Protein AF-A0A482ZW95-F1 (afdb_monomer_lite)

Foldseek 3Di:
DQLLVVLVVLLVVLLPDPAQPCPPCPLLVVLVVLLVVLVVVCVVPVDVVSVVVNVSSVSSSVSSVVSNCVRVPPPPPPPPDDD

Secondary structure (DSSP, 8-state):
--HHHHHHH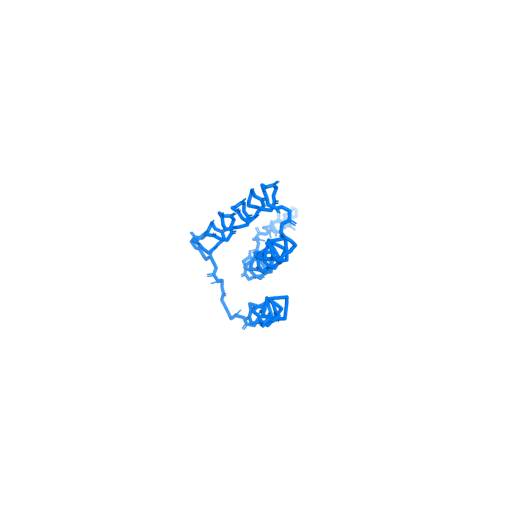HHHHHTT-SS-S-TTSHHHHHHHHHHHHHHHHHHHH--HHHHHHHHHHHHHHHHHHHHHHHHS-----------

Structure (mmCIF, N/CA/C/O backbone):
data_AF-A0A482ZW95-F1
#
_entry.id   AF-A0A482ZW95-F1
#
loop_
_atom_site.group_PDB
_atom_site.id
_atom_site.type_symbol
_atom_site.label_atom_id
_atom_site.label_alt_id
_atom_site.label_comp_id
_atom_site.label_asym_id
_atom_site.label_entity_id
_atom_site.label_seq_id
_atom_site.pdbx_PDB_ins_code
_atom_site.Cartn_x
_atom_site.Cartn_y
_atom_site.Cartn_z
_atom_site.occupancy
_atom_site.B_iso_or_equiv
_atom_site.auth_seq_id
_atom_site.auth_comp_id
_atom_site.auth_asym_id
_atom_site.auth_atom_id
_atom_site.pdbx_PDB_model_num
ATOM 1 N N . MET A 1 1 ? -18.076 -4.221 1.892 1.00 55.19 1 MET A N 1
ATOM 2 C CA . MET A 1 1 ? -16.912 -4.333 0.984 1.00 55.19 1 MET A CA 1
ATOM 3 C C . MET A 1 1 ? -15.799 -5.040 1.736 1.00 55.19 1 MET A C 1
ATOM 5 O O . MET A 1 1 ? -15.566 -4.683 2.883 1.00 55.19 1 MET A O 1
ATOM 9 N N . ASN A 1 2 ? -15.189 -6.073 1.153 1.00 79.44 2 ASN A N 1
ATOM 10 C CA . ASN A 1 2 ? -14.093 -6.812 1.784 1.00 79.44 2 ASN A CA 1
ATOM 11 C C . ASN A 1 2 ? -12.764 -6.236 1.273 1.00 79.44 2 ASN A C 1
ATOM 13 O O . ASN A 1 2 ? -12.363 -6.539 0.152 1.00 79.44 2 ASN A O 1
ATOM 17 N N . LEU A 1 3 ? -12.134 -5.376 2.077 1.00 72.31 3 LEU A N 1
ATOM 18 C CA . LEU A 1 3 ? -10.898 -4.664 1.726 1.00 72.31 3 LEU A CA 1
ATOM 19 C C . LEU A 1 3 ? -9.775 -5.621 1.317 1.00 72.31 3 LEU A C 1
ATOM 21 O O . LEU A 1 3 ? -9.095 -5.373 0.330 1.00 72.31 3 LEU A O 1
ATOM 25 N N . SER A 1 4 ? -9.643 -6.757 2.001 1.00 73.88 4 SER A N 1
ATOM 26 C CA . SER A 1 4 ? -8.631 -7.767 1.680 1.00 73.88 4 SER A CA 1
ATOM 27 C C . SER A 1 4 ? -8.844 -8.395 0.300 1.00 73.88 4 SER A C 1
ATOM 29 O O . SER A 1 4 ? -7.881 -8.717 -0.387 1.00 73.88 4 SER A O 1
ATOM 31 N N . LYS A 1 5 ? -10.102 -8.550 -0.136 1.00 80.56 5 LYS A N 1
ATOM 32 C CA . LYS A 1 5 ? -10.418 -9.060 -1.479 1.00 80.56 5 LYS A CA 1
ATOM 33 C C . LYS A 1 5 ? -10.009 -8.060 -2.558 1.00 80.56 5 LYS A C 1
ATOM 35 O O . LYS A 1 5 ? -9.388 -8.450 -3.534 1.00 80.56 5 LYS A O 1
ATOM 40 N N . GLN A 1 6 ? -10.327 -6.783 -2.355 1.00 81.44 6 GLN A N 1
ATOM 41 C CA . GLN A 1 6 ? -9.981 -5.719 -3.301 1.00 81.44 6 GLN A CA 1
ATOM 42 C C . GLN A 1 6 ? -8.468 -5.493 -3.377 1.00 81.44 6 GLN A C 1
ATOM 44 O O . GLN A 1 6 ? -7.937 -5.289 -4.460 1.00 81.44 6 GLN A O 1
ATOM 49 N N . ALA A 1 7 ? -7.766 -5.579 -2.245 1.00 78.06 7 ALA A N 1
ATOM 50 C CA . ALA A 1 7 ? -6.309 -5.500 -2.212 1.00 78.06 7 ALA A CA 1
ATOM 51 C C . ALA A 1 7 ? -5.660 -6.631 -3.018 1.00 78.06 7 ALA A C 1
ATOM 53 O O . ALA A 1 7 ? -4.734 -6.386 -3.782 1.00 78.06 7 ALA A O 1
ATOM 54 N N . ARG A 1 8 ? -6.201 -7.852 -2.909 1.00 81.00 8 ARG A N 1
ATOM 55 C CA . ARG A 1 8 ? -5.748 -8.990 -3.713 1.00 81.00 8 ARG A CA 1
ATOM 56 C C . ARG A 1 8 ? -6.009 -8.788 -5.205 1.00 81.00 8 ARG A C 1
ATOM 58 O O . ARG A 1 8 ? -5.104 -8.995 -5.993 1.00 81.00 8 ARG A O 1
ATOM 65 N N . GLU A 1 9 ? -7.199 -8.320 -5.581 1.00 85.00 9 GLU A N 1
ATOM 66 C CA . GLU A 1 9 ? -7.526 -8.015 -6.984 1.00 85.00 9 GLU A CA 1
ATOM 67 C C . GLU A 1 9 ? -6.579 -6.953 -7.577 1.00 85.00 9 GLU A C 1
ATOM 69 O O . GLU A 1 9 ? -6.143 -7.084 -8.716 1.00 85.00 9 GLU A O 1
ATOM 74 N N . LEU A 1 10 ? -6.213 -5.927 -6.801 1.00 84.00 10 LEU A N 1
ATOM 75 C CA . LEU A 1 10 ? -5.225 -4.928 -7.220 1.00 84.00 10 LEU A CA 1
ATOM 76 C C . LEU A 1 10 ? -3.812 -5.516 -7.321 1.00 84.00 10 LEU A C 1
ATOM 78 O O . LEU A 1 10 ? -3.092 -5.183 -8.256 1.00 84.00 10 LEU A O 1
ATOM 82 N N . SER A 1 11 ? -3.427 -6.397 -6.396 1.00 82.81 11 SER A N 1
ATOM 83 C CA . SER A 1 11 ? -2.148 -7.116 -6.443 1.00 82.81 11 SER A CA 1
ATOM 84 C C . SER A 1 11 ? -2.032 -7.973 -7.706 1.00 82.81 11 SER A C 1
ATOM 86 O O . SER A 1 11 ? -1.004 -7.940 -8.374 1.00 82.81 11 SER A O 1
ATOM 88 N N . ASP A 1 12 ? -3.100 -8.686 -8.073 1.00 84.81 12 ASP A N 1
ATOM 89 C CA . ASP A 1 12 ? -3.140 -9.491 -9.297 1.00 84.81 12 ASP A CA 1
ATOM 90 C C . ASP A 1 12 ? -2.972 -8.606 -10.547 1.00 84.81 12 ASP A C 1
ATOM 92 O O . ASP A 1 12 ? -2.275 -8.981 -11.487 1.00 84.81 12 ASP A O 1
ATOM 96 N N . MET A 1 13 ? -3.563 -7.403 -10.548 1.00 86.06 13 MET A N 1
ATOM 97 C CA . MET A 1 13 ? -3.387 -6.432 -11.635 1.00 86.06 13 MET A CA 1
ATOM 98 C C . MET A 1 13 ? -1.959 -5.879 -11.720 1.00 86.06 13 MET A C 1
ATOM 100 O O . MET A 1 13 ? -1.460 -5.690 -12.828 1.00 86.06 13 MET A O 1
ATOM 104 N N . VAL A 1 14 ? -1.309 -5.614 -10.579 1.00 84.44 14 VAL A N 1
ATOM 105 C CA . VAL A 1 14 ? 0.093 -5.161 -10.517 1.00 84.44 14 VAL A CA 1
ATOM 106 C C . VAL A 1 14 ? 1.005 -6.186 -11.188 1.00 84.44 14 VAL A C 1
ATOM 108 O O . VAL A 1 14 ? 1.786 -5.812 -12.055 1.00 84.44 14 VAL A O 1
ATOM 111 N N . GLY A 1 15 ? 0.825 -7.475 -10.886 1.00 79.12 15 GLY A N 1
ATOM 112 C CA . GLY A 1 15 ? 1.616 -8.550 -11.491 1.00 79.12 15 GLY A CA 1
ATOM 113 C C . GLY A 1 15 ? 1.417 -8.746 -13.002 1.00 79.12 15 GLY A C 1
ATOM 114 O O . GLY A 1 15 ? 2.171 -9.497 -13.617 1.00 79.12 15 GLY A O 1
ATOM 115 N N . TRP A 1 16 ? 0.420 -8.103 -13.620 1.00 86.38 16 TRP A N 1
ATOM 116 C CA . TRP A 1 16 ? 0.182 -8.136 -15.071 1.00 86.38 16 TRP A CA 1
ATOM 117 C C . TRP A 1 16 ? 0.594 -6.848 -15.789 1.00 86.38 16 TRP A C 1
ATOM 119 O O . TRP A 1 16 ? 0.342 -6.718 -16.986 1.00 86.38 16 TRP A O 1
ATOM 129 N N . ALA A 1 17 ? 1.171 -5.868 -15.093 1.00 87.56 17 ALA A N 1
ATOM 130 C CA . ALA A 1 17 ? 1.568 -4.622 -15.734 1.00 87.56 17 ALA A CA 1
ATOM 131 C C . ALA A 1 17 ? 2.800 -4.828 -16.634 1.00 87.56 17 ALA A C 1
ATOM 133 O O . ALA A 1 17 ? 3.839 -5.299 -16.191 1.00 87.56 17 ALA A O 1
ATOM 134 N N . ASP A 1 18 ? 2.726 -4.401 -17.894 1.00 83.31 18 ASP A N 1
ATOM 135 C CA . ASP A 1 18 ? 3.815 -4.597 -18.869 1.00 83.31 18 ASP A CA 1
ATOM 136 C C . ASP A 1 18 ? 5.033 -3.673 -18.651 1.00 83.31 18 ASP A C 1
ATOM 138 O O . ASP A 1 18 ? 6.029 -3.749 -19.372 1.00 83.31 18 ASP A O 1
ATOM 142 N N . SER A 1 19 ? 4.960 -2.752 -17.689 1.00 87.50 19 SER A N 1
ATOM 143 C CA . SER A 1 19 ? 6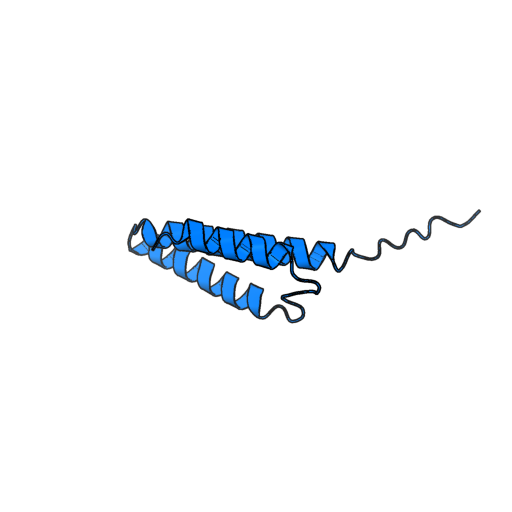.005 -1.768 -17.413 1.00 87.50 19 SER A CA 1
ATOM 144 C C . SER A 1 19 ? 6.125 -1.470 -15.925 1.00 87.50 19 SER A C 1
ATOM 146 O O . SER A 1 19 ? 5.187 -1.717 -15.168 1.00 87.50 19 SER A O 1
ATOM 148 N N . VAL A 1 20 ? 7.246 -0.849 -15.546 1.00 88.81 20 VAL A N 1
ATOM 149 C CA . VAL A 1 20 ? 7.460 -0.278 -14.208 1.00 88.81 20 VAL A CA 1
ATOM 150 C C . VAL A 1 20 ? 6.283 0.625 -13.839 1.00 88.81 20 VAL A C 1
ATOM 152 O O . VAL A 1 20 ? 5.952 1.561 -14.575 1.00 88.81 20 VAL A O 1
ATOM 155 N N . ILE A 1 21 ? 5.662 0.335 -12.705 1.00 87.06 21 ILE A N 1
ATOM 156 C CA . ILE A 1 21 ? 4.478 1.010 -12.181 1.00 87.06 21 ILE A CA 1
ATOM 157 C C . ILE A 1 21 ? 4.877 2.295 -11.462 1.00 87.06 21 ILE A C 1
ATOM 159 O O . ILE A 1 21 ? 4.225 3.325 -11.644 1.00 87.06 21 ILE A O 1
ATOM 163 N N . ASP A 1 22 ? 5.955 2.265 -10.679 1.00 90.00 22 ASP A N 1
ATOM 164 C CA . ASP A 1 22 ? 6.350 3.361 -9.802 1.00 90.00 22 ASP A CA 1
ATOM 165 C C . ASP A 1 22 ? 7.742 3.921 -10.109 1.00 90.00 22 ASP A C 1
ATOM 167 O O . ASP A 1 22 ? 8.601 4.103 -9.247 1.00 90.00 22 ASP A O 1
ATOM 171 N N . LYS A 1 23 ? 7.950 4.279 -11.377 1.00 86.12 23 LYS A N 1
ATOM 172 C CA . LYS A 1 23 ? 9.234 4.788 -11.881 1.00 86.12 23 LYS A CA 1
ATOM 173 C C . LYS A 1 23 ? 9.765 6.026 -11.140 1.00 86.12 23 LYS A C 1
ATOM 175 O O . LYS A 1 23 ? 10.969 6.266 -11.129 1.00 86.12 23 LYS A O 1
ATOM 180 N N . GLU A 1 24 ? 8.875 6.838 -10.572 1.00 90.19 24 GLU A N 1
ATOM 181 C CA . GLU A 1 24 ? 9.214 8.080 -9.860 1.00 90.19 24 GLU A CA 1
ATOM 182 C C . GLU A 1 24 ? 9.001 7.980 -8.341 1.00 90.19 24 GLU A C 1
ATOM 184 O O . GLU A 1 24 ? 8.996 9.010 -7.670 1.00 90.19 24 GLU A O 1
ATOM 189 N N . TYR A 1 25 ? 8.794 6.773 -7.803 1.00 89.25 25 TYR A N 1
ATOM 190 C CA . TYR A 1 25 ? 8.540 6.507 -6.378 1.00 89.25 25 TYR A CA 1
ATOM 191 C C . TYR A 1 25 ? 7.288 7.185 -5.783 1.00 89.25 25 TYR A C 1
ATOM 193 O O . TYR A 1 25 ? 7.042 7.140 -4.580 1.00 89.25 25 TYR A O 1
ATOM 201 N N . LYS A 1 26 ? 6.445 7.809 -6.613 1.00 91.44 26 LYS A N 1
ATOM 202 C CA . LYS A 1 26 ? 5.259 8.561 -6.175 1.00 91.44 26 LYS A CA 1
ATOM 203 C C . LYS A 1 26 ? 4.195 7.662 -5.555 1.00 91.44 26 LYS A C 1
ATOM 205 O O . LYS A 1 26 ? 3.506 8.086 -4.624 1.00 91.44 26 LYS A O 1
ATOM 210 N N . VAL A 1 27 ? 4.011 6.457 -6.094 1.00 89.38 27 VAL A N 1
ATOM 211 C CA . VAL A 1 27 ? 3.002 5.508 -5.608 1.00 89.38 27 VAL A CA 1
ATOM 212 C C . VAL A 1 27 ? 3.461 4.914 -4.283 1.00 89.38 27 VAL A C 1
ATOM 214 O O . VAL A 1 27 ? 2.705 4.925 -3.309 1.00 89.38 27 VAL A O 1
ATOM 217 N N . SER A 1 28 ? 4.710 4.460 -4.219 1.00 91.25 28 SER A N 1
ATOM 218 C CA . SER A 1 28 ? 5.292 3.865 -3.024 1.00 91.25 28 SER A CA 1
ATOM 219 C C . SER A 1 28 ? 5.426 4.858 -1.873 1.00 91.25 28 SER A C 1
ATOM 221 O O . SER A 1 28 ? 5.096 4.507 -0.735 1.00 91.25 28 SER A O 1
ATOM 223 N N . ASP A 1 29 ? 5.773 6.117 -2.147 1.00 93.88 29 ASP A N 1
ATOM 224 C CA . ASP A 1 29 ? 5.772 7.189 -1.147 1.00 93.88 29 ASP A CA 1
ATOM 225 C C . ASP A 1 29 ? 4.366 7.424 -0.579 1.00 93.88 29 ASP A C 1
ATOM 227 O O . ASP A 1 29 ? 4.160 7.451 0.641 1.00 93.88 29 ASP A O 1
ATOM 231 N N . ALA A 1 30 ? 3.362 7.546 -1.453 1.00 93.00 30 ALA A N 1
ATOM 232 C CA . ALA A 1 30 ? 1.982 7.760 -1.030 1.00 93.00 30 ALA A CA 1
ATOM 233 C C . ALA A 1 30 ? 1.450 6.586 -0.191 1.00 93.00 30 ALA A C 1
ATOM 235 O O . ALA A 1 30 ? 0.773 6.796 0.822 1.00 93.00 30 ALA A O 1
ATOM 236 N N . PHE A 1 31 ? 1.768 5.351 -0.584 1.00 93.75 31 PHE A N 1
ATOM 237 C CA . PHE A 1 31 ? 1.328 4.147 0.122 1.00 93.75 31 PHE A CA 1
ATOM 238 C C . PHE A 1 31 ? 2.061 3.967 1.447 1.00 93.75 31 PHE A C 1
ATOM 240 O O . PHE A 1 31 ? 1.434 3.574 2.431 1.00 93.75 31 PHE A O 1
ATOM 247 N N . THR A 1 32 ? 3.335 4.346 1.524 1.00 94.38 32 THR A N 1
ATOM 248 C CA . THR A 1 32 ? 4.087 4.384 2.784 1.00 94.38 32 THR A CA 1
ATOM 249 C C . THR A 1 32 ? 3.445 5.357 3.770 1.00 94.38 32 THR A C 1
ATOM 251 O O . THR A 1 32 ? 3.123 4.970 4.894 1.00 94.38 32 THR A O 1
ATOM 254 N N . VAL A 1 33 ? 3.128 6.582 3.332 1.00 96.62 33 VAL A N 1
ATOM 255 C CA . VAL A 1 33 ? 2.423 7.567 4.172 1.00 96.62 33 VAL A CA 1
ATOM 256 C C . VAL A 1 33 ? 1.057 7.044 4.627 1.00 96.62 33 VAL A C 1
ATOM 258 O O . VAL A 1 33 ? 0.663 7.242 5.780 1.00 96.62 33 VAL A O 1
ATOM 261 N N . LEU A 1 34 ? 0.308 6.385 3.739 1.00 94.56 34 LEU A N 1
ATOM 262 C CA . LEU A 1 34 ? -1.001 5.827 4.073 1.00 94.56 34 LEU A CA 1
ATOM 263 C C . LEU A 1 34 ? -0.896 4.681 5.090 1.00 94.56 34 LEU A C 1
ATOM 265 O O . LEU A 1 34 ? -1.655 4.670 6.062 1.00 94.56 34 LEU A O 1
ATOM 269 N N . LYS A 1 35 ? 0.054 3.762 4.897 1.00 95.06 35 LYS A N 1
ATOM 270 C CA . LYS A 1 35 ? 0.363 2.660 5.817 1.00 95.06 35 LYS A CA 1
ATOM 271 C C . LYS A 1 35 ? 0.697 3.192 7.211 1.00 95.06 35 LYS A C 1
ATOM 273 O O . LYS A 1 35 ? 0.076 2.776 8.190 1.00 95.06 35 LYS A O 1
ATOM 278 N N . ASP A 1 36 ? 1.590 4.172 7.305 1.00 96.69 36 ASP A N 1
ATOM 279 C CA . ASP A 1 36 ? 2.019 4.740 8.588 1.00 96.69 36 ASP A CA 1
ATOM 280 C C . ASP A 1 36 ? 0.867 5.446 9.314 1.00 96.69 36 ASP A C 1
ATOM 282 O O . ASP A 1 36 ? 0.671 5.282 10.523 1.00 96.69 36 ASP A O 1
ATOM 286 N N . ARG A 1 37 ? 0.027 6.177 8.571 1.00 96.88 37 ARG A N 1
ATOM 287 C CA . ARG A 1 37 ? -1.188 6.793 9.124 1.00 96.88 37 ARG A CA 1
ATOM 288 C C . ARG A 1 37 ? -2.195 5.753 9.602 1.00 96.88 37 ARG A C 1
ATOM 290 O O . ARG A 1 37 ? -2.805 5.951 10.654 1.00 96.88 37 ARG A O 1
ATOM 297 N N . ALA A 1 38 ? -2.381 4.662 8.859 1.00 94.75 38 ALA A N 1
ATOM 298 C CA . ALA A 1 38 ? -3.258 3.570 9.265 1.00 94.75 38 ALA A CA 1
ATOM 299 C C . ALA A 1 38 ? -2.752 2.927 10.563 1.00 94.75 38 ALA A C 1
ATOM 301 O O . ALA A 1 38 ? -3.528 2.770 11.505 1.00 94.75 38 ALA A O 1
ATOM 302 N N . ARG A 1 39 ? -1.445 2.671 10.678 1.00 96.56 39 ARG A N 1
ATOM 303 C CA . ARG A 1 39 ? -0.834 2.169 11.914 1.00 96.56 39 ARG A CA 1
ATOM 304 C C . ARG A 1 39 ? -1.090 3.094 13.106 1.00 96.56 39 ARG A C 1
ATOM 306 O O . ARG A 1 39 ? -1.664 2.652 14.099 1.00 96.56 39 ARG A O 1
ATOM 313 N N . ALA A 1 40 ? -0.763 4.381 12.989 1.00 97.44 40 ALA A N 1
ATOM 314 C CA . ALA A 1 40 ? -0.982 5.352 14.067 1.00 97.44 40 ALA A CA 1
ATOM 315 C C . ALA A 1 40 ? -2.471 5.463 14.458 1.00 97.44 40 ALA A C 1
ATOM 317 O O . ALA A 1 40 ? -2.846 5.606 15.629 1.00 97.44 40 ALA A O 1
ATOM 318 N N . LYS A 1 41 ? -3.368 5.363 13.470 1.00 96.19 41 LYS A N 1
ATOM 319 C CA . LYS A 1 41 ? -4.809 5.363 13.718 1.00 96.19 41 LYS A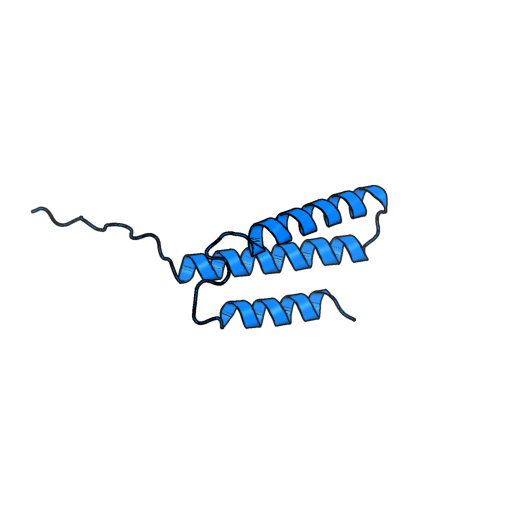 CA 1
ATOM 320 C C . LYS A 1 41 ? -5.272 4.083 14.415 1.00 96.19 41 LYS A C 1
ATOM 322 O O . LYS A 1 41 ? -6.146 4.159 15.279 1.00 96.19 41 LYS A O 1
ATOM 327 N N . TYR A 1 42 ? -4.709 2.926 14.079 1.00 96.00 42 TYR A N 1
ATOM 328 C CA . TYR A 1 42 ? -4.990 1.678 14.781 1.00 96.00 42 TYR A CA 1
ATOM 329 C C . TYR A 1 42 ? -4.508 1.744 16.232 1.00 96.00 42 TYR A C 1
ATOM 331 O O . TYR A 1 42 ? -5.292 1.459 17.129 1.00 96.00 42 TYR A O 1
ATOM 339 N N . GLU A 1 43 ? -3.287 2.215 16.479 1.00 96.44 43 GLU A N 1
ATOM 340 C CA . GLU A 1 43 ? -2.728 2.352 17.832 1.00 96.44 43 GLU A CA 1
ATOM 341 C C . GLU A 1 43 ? -3.603 3.242 18.737 1.00 96.44 43 GLU A C 1
ATOM 343 O O . GLU A 1 43 ? -3.800 2.937 19.910 1.00 96.44 43 GLU A O 1
ATOM 348 N N . SER A 1 44 ? -4.215 4.295 18.182 1.00 96.31 44 SER A N 1
ATOM 349 C CA . SER A 1 44 ? -5.102 5.201 18.931 1.00 96.31 44 SER A CA 1
ATOM 350 C C . SER A 1 44 ? -6.558 4.738 19.068 1.00 96.31 44 SER A C 1
ATOM 352 O O . SER A 1 44 ? -7.281 5.260 19.914 1.00 96.31 44 SER A O 1
ATOM 354 N N . THR A 1 45 ? -7.029 3.799 18.243 1.00 95.88 45 THR A N 1
ATOM 355 C CA . THR A 1 45 ? -8.458 3.414 18.208 1.00 95.88 45 THR A CA 1
ATOM 356 C C . THR A 1 45 ? -8.721 1.931 18.435 1.00 95.88 45 THR A C 1
ATOM 358 O O . THR A 1 45 ? -9.868 1.551 18.658 1.00 95.88 45 THR A O 1
ATOM 361 N N . SER A 1 46 ? -7.694 1.084 18.339 1.00 94.62 46 SER A N 1
ATOM 362 C CA . SER A 1 46 ? -7.790 -0.383 18.289 1.00 94.62 46 SER A CA 1
ATOM 363 C C . SER A 1 46 ? -8.806 -0.905 17.259 1.00 94.62 46 SER A C 1
ATOM 365 O O . SER A 1 46 ? -9.334 -2.013 17.378 1.00 94.62 46 SER A O 1
ATOM 367 N N . ASN A 1 47 ? -9.115 -0.110 16.228 1.00 93.75 47 ASN A N 1
ATOM 368 C CA . ASN A 1 47 ? -10.102 -0.475 15.223 1.00 93.75 47 ASN A CA 1
ATOM 369 C C . ASN A 1 47 ? -9.513 -1.492 14.238 1.00 93.75 47 ASN A C 1
ATOM 371 O O . ASN A 1 47 ? -8.724 -1.141 13.364 1.00 93.75 47 ASN A O 1
ATOM 375 N N . LYS A 1 48 ? -9.957 -2.747 14.332 1.00 92.44 48 LYS A N 1
ATOM 376 C CA . LYS A 1 48 ? -9.485 -3.856 13.487 1.00 92.44 48 LYS A CA 1
ATOM 377 C C . LYS A 1 48 ? -9.618 -3.599 11.982 1.00 92.44 48 LYS A C 1
ATOM 379 O O . LYS A 1 48 ? -8.794 -4.085 11.219 1.00 92.44 48 LYS A O 1
ATOM 384 N N . ASN A 1 49 ? -10.592 -2.800 11.543 1.00 91.06 49 ASN A N 1
ATOM 385 C CA . ASN A 1 49 ? -10.729 -2.458 10.124 1.00 91.06 49 ASN A CA 1
ATOM 386 C C . ASN A 1 49 ? -9.568 -1.582 9.626 1.00 91.06 49 ASN A C 1
ATOM 388 O O . ASN A 1 49 ? -9.201 -1.655 8.459 1.00 91.06 49 ASN A O 1
ATOM 392 N N . VAL A 1 50 ? -8.976 -0.775 10.511 1.00 92.88 50 VAL A N 1
ATOM 393 C CA . VAL A 1 50 ? -7.795 0.041 10.200 1.00 92.88 50 VAL A CA 1
ATOM 394 C C . VAL A 1 50 ? -6.540 -0.831 10.114 1.00 92.88 50 VAL A C 1
ATOM 396 O O . VAL A 1 50 ? -5.713 -0.598 9.239 1.00 92.88 50 VAL A O 1
ATOM 399 N N . ALA A 1 51 ? -6.425 -1.864 10.955 1.00 92.50 51 ALA A N 1
ATOM 400 C CA . ALA A 1 51 ? -5.353 -2.854 10.835 1.00 92.50 51 ALA A CA 1
ATOM 401 C C . ALA A 1 51 ? -5.440 -3.616 9.500 1.00 92.50 51 ALA A C 1
ATOM 403 O O . ALA A 1 51 ? -4.455 -3.704 8.782 1.00 92.50 51 ALA A O 1
ATOM 404 N N . ILE A 1 52 ? -6.642 -4.048 9.101 1.00 92.12 52 ILE A N 1
ATOM 405 C CA . ILE A 1 52 ? -6.857 -4.696 7.795 1.00 92.12 52 ILE A CA 1
ATOM 406 C C . ILE A 1 52 ? -6.452 -3.774 6.634 1.00 92.12 52 ILE A C 1
ATOM 408 O O . ILE A 1 52 ? -5.876 -4.241 5.656 1.00 92.12 52 ILE A O 1
ATOM 412 N N . LEU A 1 53 ? -6.746 -2.471 6.726 1.00 91.12 53 LEU A N 1
ATOM 413 C CA . LEU A 1 53 ? -6.311 -1.496 5.723 1.00 91.12 53 LEU A CA 1
ATOM 414 C C . LEU A 1 53 ? -4.783 -1.364 5.679 1.00 91.12 53 LEU A C 1
ATOM 416 O O . LEU A 1 53 ? -4.220 -1.325 4.591 1.00 91.12 53 LEU A O 1
ATOM 420 N N . HIS A 1 54 ? -4.125 -1.285 6.838 1.00 94.38 54 HIS A N 1
ATOM 421 C CA . HIS A 1 54 ? -2.665 -1.252 6.922 1.00 94.38 54 HIS A CA 1
ATOM 422 C C . HIS A 1 54 ? -2.046 -2.457 6.204 1.00 94.38 54 HIS A C 1
ATOM 424 O O . HIS A 1 54 ? -1.180 -2.274 5.351 1.00 94.38 54 HIS A O 1
ATOM 430 N N . ASP A 1 55 ? -2.530 -3.661 6.510 1.00 93.56 55 ASP A N 1
ATOM 431 C CA . ASP A 1 55 ? -1.995 -4.902 5.948 1.00 93.56 55 ASP A CA 1
ATOM 432 C C . ASP A 1 55 ? -2.214 -4.951 4.431 1.00 93.56 55 ASP A C 1
ATOM 434 O O . ASP A 1 55 ? -1.275 -5.171 3.675 1.00 93.56 55 ASP A O 1
ATOM 438 N N . ALA A 1 56 ? -3.418 -4.601 3.969 1.00 92.00 56 ALA A N 1
ATOM 439 C CA . ALA A 1 56 ? -3.742 -4.514 2.547 1.00 92.00 56 ALA A CA 1
ATOM 440 C C . ALA A 1 56 ? -2.842 -3.535 1.768 1.00 92.00 56 ALA A C 1
ATOM 442 O O . ALA A 1 56 ? -2.419 -3.836 0.653 1.00 92.00 56 AL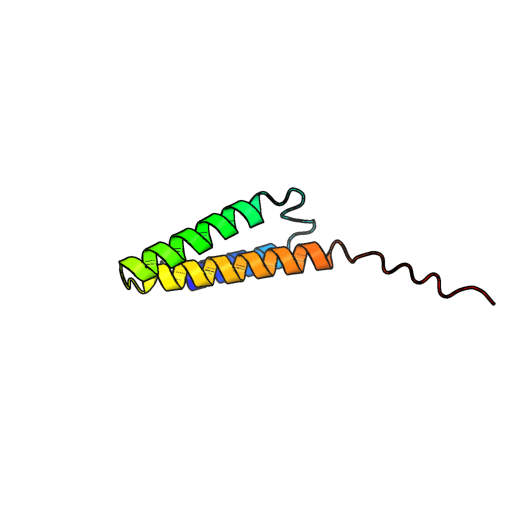A A O 1
ATOM 443 N N . VAL A 1 57 ? -2.559 -2.356 2.334 1.00 92.56 57 VAL A N 1
ATOM 444 C CA . VAL A 1 57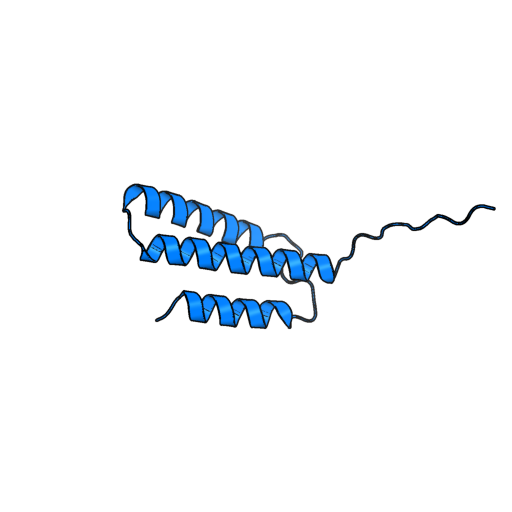 ? -1.674 -1.360 1.703 1.00 92.56 57 VAL A CA 1
ATOM 445 C C . VAL A 1 57 ? -0.226 -1.850 1.696 1.00 92.56 57 VAL A C 1
ATOM 447 O O . VAL A 1 57 ? 0.484 -1.637 0.716 1.00 92.56 57 VAL A O 1
ATOM 450 N N . ASN A 1 58 ? 0.213 -2.515 2.765 1.00 94.19 58 ASN A N 1
ATOM 451 C CA . ASN A 1 58 ? 1.561 -3.064 2.858 1.00 94.19 58 ASN A CA 1
ATOM 452 C C . ASN A 1 58 ? 1.801 -4.205 1.857 1.00 94.19 58 ASN A C 1
ATOM 454 O O . ASN A 1 58 ? 2.867 -4.259 1.241 1.00 94.19 58 ASN A O 1
ATOM 458 N N . ASP A 1 59 ? 0.814 -5.080 1.668 1.00 92.00 59 ASP A N 1
ATOM 459 C CA . ASP A 1 59 ? 0.877 -6.167 0.688 1.00 92.00 59 ASP A CA 1
ATOM 460 C C . ASP A 1 59 ? 0.979 -5.606 -0.736 1.00 92.00 59 ASP A C 1
ATOM 462 O O . ASP A 1 59 ? 1.873 -5.982 -1.492 1.00 92.00 59 ASP A O 1
ATOM 466 N N . LEU A 1 60 ? 0.129 -4.632 -1.076 1.00 91.38 60 LEU A N 1
ATOM 467 C CA . LEU A 1 60 ? 0.138 -4.007 -2.399 1.00 91.38 60 LEU A CA 1
ATOM 468 C C . LEU A 1 60 ? 1.445 -3.251 -2.684 1.00 91.38 60 LEU A C 1
ATOM 470 O O . LEU A 1 60 ? 1.973 -3.329 -3.789 1.00 91.38 60 LEU A O 1
ATOM 474 N N . LEU A 1 61 ? 1.988 -2.545 -1.687 1.00 93.12 61 LEU A N 1
ATOM 475 C CA . LEU A 1 61 ? 3.285 -1.873 -1.796 1.00 93.12 61 LEU A CA 1
ATOM 476 C C . LEU A 1 61 ? 4.416 -2.872 -2.077 1.00 93.12 61 LEU A C 1
ATOM 478 O O . LEU A 1 61 ? 5.283 -2.614 -2.908 1.00 93.12 61 LEU A O 1
ATOM 482 N N . SER A 1 62 ? 4.393 -4.014 -1.390 1.00 92.31 62 SER A N 1
ATOM 483 C CA . SER A 1 62 ? 5.400 -5.066 -1.557 1.00 92.31 62 SER A CA 1
ATOM 484 C C . SER A 1 62 ? 5.340 -5.680 -2.956 1.00 92.31 62 SER A C 1
ATOM 486 O O . SER A 1 62 ? 6.383 -5.931 -3.555 1.00 92.31 62 SER A O 1
ATOM 488 N N . GLU A 1 63 ? 4.135 -5.869 -3.494 1.00 92.56 63 GLU A N 1
ATOM 489 C CA . GLU A 1 63 ? 3.952 -6.389 -4.847 1.00 92.56 63 GLU A CA 1
ATOM 490 C C . GLU A 1 63 ? 4.431 -5.402 -5.919 1.00 92.56 63 GLU A C 1
ATOM 492 O O . GLU A 1 63 ? 5.113 -5.815 -6.852 1.00 92.56 63 GLU A O 1
ATOM 497 N N . ILE A 1 64 ? 4.161 -4.099 -5.759 1.00 90.31 64 ILE A N 1
ATOM 498 C CA . ILE A 1 64 ? 4.670 -3.061 -6.673 1.00 90.31 64 ILE A CA 1
ATOM 499 C C . ILE A 1 64 ? 6.200 -3.065 -6.686 1.00 90.31 64 ILE A C 1
ATOM 501 O O . ILE A 1 64 ? 6.802 -3.088 -7.755 1.00 90.31 64 ILE A O 1
ATOM 505 N N . TYR A 1 65 ? 6.841 -3.101 -5.512 1.00 91.00 65 TYR A N 1
ATOM 506 C CA . TYR A 1 65 ? 8.302 -3.159 -5.444 1.00 91.00 65 TYR A CA 1
ATOM 507 C C . TYR A 1 65 ? 8.874 -4.414 -6.093 1.00 91.00 65 TYR A C 1
ATOM 509 O O . TYR A 1 65 ? 9.890 -4.336 -6.779 1.00 91.00 65 TYR A O 1
ATOM 517 N N . ARG A 1 66 ? 8.251 -5.573 -5.866 1.00 90.81 66 ARG A N 1
ATOM 518 C CA . ARG A 1 66 ? 8.683 -6.831 -6.474 1.00 90.81 66 ARG A CA 1
ATOM 519 C C . ARG A 1 66 ? 8.574 -6.764 -7.996 1.00 90.81 66 ARG A C 1
ATOM 521 O O . ARG A 1 66 ? 9.554 -7.039 -8.674 1.00 90.81 66 ARG A O 1
ATOM 528 N N . HIS A 1 67 ? 7.417 -6.345 -8.502 1.00 90.31 67 HIS A N 1
ATOM 529 C CA . HIS A 1 67 ? 7.144 -6.206 -9.931 1.00 90.31 67 HIS A CA 1
ATOM 530 C C . HIS A 1 67 ? 8.127 -5.261 -10.625 1.00 90.31 67 HIS A C 1
ATOM 532 O O . HIS A 1 67 ? 8.741 -5.618 -11.628 1.00 90.31 67 HIS A O 1
ATOM 538 N N . ASP A 1 68 ? 8.320 -4.069 -10.062 1.00 90.25 68 ASP A N 1
ATOM 539 C CA . ASP A 1 68 ? 9.213 -3.070 -10.644 1.00 90.25 68 ASP A CA 1
ATOM 540 C C . ASP A 1 68 ? 10.669 -3.554 -10.641 1.00 90.25 68 ASP A C 1
ATOM 542 O O . ASP A 1 68 ? 11.350 -3.413 -11.655 1.00 90.25 68 ASP A O 1
ATOM 546 N N . ASN A 1 69 ? 11.124 -4.200 -9.558 1.00 87.69 69 ASN A N 1
ATOM 547 C CA . ASN A 1 69 ? 12.457 -4.807 -9.489 1.00 87.69 69 ASN A CA 1
ATOM 548 C C . ASN A 1 69 ? 12.641 -5.955 -10.494 1.00 87.69 69 ASN A C 1
ATOM 550 O O . ASN A 1 69 ? 13.709 -6.057 -11.095 1.00 87.69 69 ASN A O 1
ATOM 554 N N . ASP A 1 70 ? 11.623 -6.799 -10.695 1.00 87.62 70 ASP A N 1
ATOM 555 C CA . ASP A 1 70 ? 11.656 -7.901 -11.668 1.00 87.62 70 ASP A CA 1
ATOM 556 C C . ASP A 1 70 ? 11.784 -7.369 -13.114 1.00 87.62 70 ASP A C 1
ATOM 558 O O . ASP A 1 70 ? 12.420 -8.004 -13.959 1.00 87.62 70 ASP A O 1
ATOM 562 N N . LEU A 1 71 ? 11.221 -6.187 -13.403 1.00 83.75 71 LEU A N 1
ATOM 563 C CA . LEU A 1 71 ? 11.319 -5.507 -14.703 1.00 83.75 71 LEU A CA 1
ATOM 564 C C . LEU A 1 71 ? 12.566 -4.629 -14.860 1.00 83.75 71 LEU A C 1
ATOM 566 O O . LEU A 1 71 ? 12.9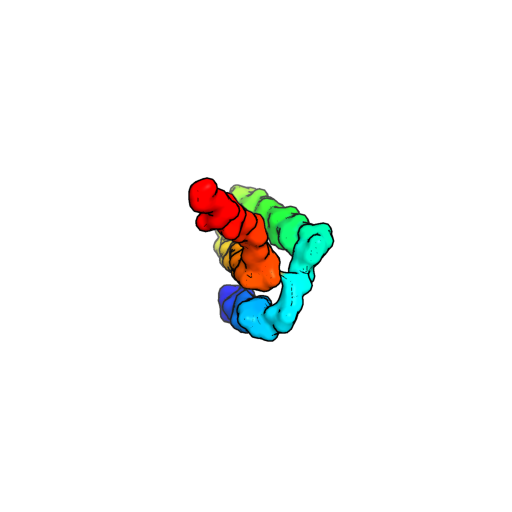73 -4.332 -15.987 1.00 83.75 71 LEU A O 1
ATOM 570 N N . THR A 1 72 ? 13.186 -4.216 -13.757 1.00 75.06 72 THR A N 1
ATOM 571 C CA . THR A 1 72 ? 14.486 -3.540 -13.744 1.00 75.06 72 THR A CA 1
ATOM 572 C C . THR A 1 72 ? 15.509 -4.395 -13.007 1.00 75.06 72 THR A C 1
ATOM 574 O O . THR A 1 72 ? 16.023 -3.955 -11.971 1.00 75.06 72 THR A O 1
ATOM 577 N N . PRO A 1 73 ? 15.824 -5.612 -13.499 1.00 63.34 73 PRO A N 1
ATOM 578 C CA . PRO A 1 73 ? 16.864 -6.403 -12.879 1.00 63.34 73 PRO A CA 1
ATOM 579 C C . PRO A 1 73 ? 18.125 -5.548 -12.903 1.00 63.34 73 PRO A C 1
ATOM 581 O O . PRO A 1 73 ? 18.550 -5.068 -13.958 1.00 63.34 73 PRO A O 1
ATOM 584 N N . SER A 1 74 ? 18.674 -5.289 -11.716 1.00 55.59 74 SER A N 1
ATOM 585 C CA . SER A 1 74 ? 19.982 -4.670 -11.577 1.00 55.59 74 SER A CA 1
ATOM 586 C C . SER A 1 74 ? 20.909 -5.405 -12.528 1.00 55.59 74 SER A C 1
ATOM 588 O O . SER A 1 74 ? 21.036 -6.625 -12.414 1.00 55.59 74 SER A O 1
ATOM 590 N N . THR A 1 75 ? 21.496 -4.684 -13.479 1.00 52.69 75 THR A N 1
ATOM 591 C CA . THR A 1 75 ? 22.607 -5.163 -14.291 1.00 52.69 75 THR A CA 1
ATOM 592 C C . THR A 1 75 ? 23.715 -5.565 -13.324 1.00 52.69 75 THR A C 1
ATOM 594 O O . THR A 1 75 ? 24.549 -4.743 -12.947 1.00 52.69 75 THR A O 1
ATOM 597 N N . PHE A 1 76 ? 23.662 -6.806 -12.840 1.00 46.72 76 PHE A N 1
ATOM 598 C CA . PHE A 1 76 ? 24.831 -7.515 -12.371 1.00 46.72 76 PHE A CA 1
ATOM 599 C C . PHE A 1 76 ? 25.676 -7.659 -13.625 1.00 46.72 76 PHE A C 1
ATOM 601 O O . PHE A 1 76 ? 25.382 -8.447 -14.520 1.00 46.72 76 PHE A O 1
ATOM 608 N N . ASP A 1 77 ? 26.611 -6.728 -13.732 1.00 50.84 77 ASP A N 1
ATOM 609 C CA . ASP A 1 77 ? 27.673 -6.705 -14.710 1.00 50.84 77 ASP A CA 1
ATOM 610 C C . ASP A 1 77 ? 28.535 -7.944 -14.432 1.00 50.84 77 ASP A C 1
ATOM 612 O O . ASP A 1 77 ? 29.495 -7.884 -13.666 1.00 50.84 77 ASP A O 1
ATOM 616 N N . ASP A 1 78 ? 28.135 -9.093 -14.987 1.00 49.44 78 ASP A N 1
ATOM 617 C CA . ASP A 1 78 ? 29.001 -10.260 -15.182 1.00 49.44 78 ASP A CA 1
ATOM 618 C C . ASP A 1 78 ? 30.056 -9.870 -16.234 1.00 49.44 78 ASP A C 1
ATOM 620 O O . ASP A 1 78 ? 30.082 -10.359 -17.359 1.00 49.44 78 ASP A O 1
ATOM 624 N N . ASN A 1 79 ? 30.938 -8.940 -15.869 1.00 47.16 79 ASN A N 1
ATOM 625 C CA . ASN A 1 79 ? 32.274 -8.866 -16.440 1.00 47.16 79 ASN A CA 1
ATOM 626 C C . ASN A 1 79 ? 33.155 -9.852 -15.657 1.00 47.16 79 ASN A C 1
ATOM 628 O O . ASN A 1 79 ? 34.090 -9.452 -14.966 1.00 47.16 79 ASN A O 1
ATOM 632 N N . ASP A 1 80 ? 32.823 -11.142 -15.751 1.00 52.19 80 ASP A N 1
ATOM 633 C CA . ASP A 1 80 ? 33.733 -12.251 -15.442 1.00 52.19 80 ASP A CA 1
ATOM 634 C C . ASP A 1 80 ? 34.201 -12.877 -16.762 1.00 52.19 80 ASP A C 1
ATOM 636 O O . ASP A 1 80 ? 33.996 -14.052 -17.045 1.00 52.19 80 ASP A O 1
ATOM 640 N N . ASP A 1 81 ? 34.774 -12.027 -17.615 1.00 60.28 81 ASP A N 1
ATOM 641 C CA . ASP A 1 81 ? 35.553 -12.440 -18.776 1.00 60.28 81 ASP A CA 1
ATOM 642 C C . ASP A 1 81 ? 36.830 -11.595 -18.791 1.00 60.28 81 ASP A C 1
ATOM 644 O O . ASP A 1 81 ? 36.876 -10.459 -19.272 1.00 60.28 81 ASP A O 1
ATOM 648 N N . SER A 1 82 ? 37.884 -12.138 -18.192 1.00 52.69 82 SER A N 1
ATOM 649 C CA . SER A 1 82 ? 39.267 -11.802 -18.524 1.00 52.69 82 SER A CA 1
ATOM 650 C C . SER A 1 82 ? 40.149 -13.005 -18.188 1.00 52.69 82 SER A C 1
ATOM 652 O O . SER A 1 82 ? 40.540 -13.193 -17.036 1.00 52.69 82 SER A O 1
ATOM 654 N N . ASP A 1 83 ? 40.381 -13.807 -19.232 1.00 52.34 83 ASP A N 1
ATOM 655 C CA . ASP A 1 83 ? 41.455 -14.802 -19.412 1.00 52.34 83 ASP A CA 1
ATOM 656 C C . ASP A 1 83 ? 42.820 -14.388 -18.818 1.00 52.34 83 ASP A C 1
ATOM 658 O O . ASP A 1 83 ? 43.206 -13.198 -18.947 1.00 52.34 83 ASP A O 1
#

Sequence (83 aa):
MNLSKQARELSDMVGWADSVIDKEYKVSDAFTVLKDRARAKYESTSNKNVAILHDAVNDLLSEIYRHDNDLTPSTFDDNDDSD

Radius of gyration: 16.99 Å; chains: 1; bounding box: 58×23×38 Å

pLDDT: mean 84.33, std 14.01, range [46.72, 97.44]